Protein AF-A0A3S4IEY5-F1 (afdb_monomer)

InterPro domains:
  IPR048144 YicS [NF041639] (3-81)
  IPR048144 YicS [PF2742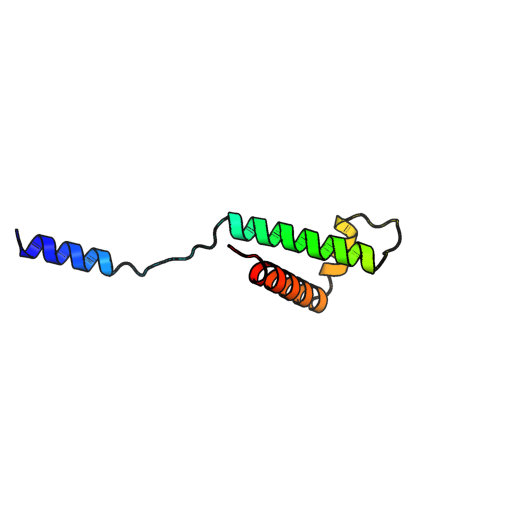8] (28-81)

Sequence (83 aa):
MKQTALLLFTALLALPGIALANSPYSSLQTANEKSTVLKELRKMCTPQASLSDEAWEKMIMSNESNQQHIREAIVAIERKQPE

Radius of gyration: 22.53 Å; Cα contacts (8 Å, |Δi|>4): 19; chains: 1; bounding box: 33×20×72 Å

Organism: Citrobacter koseri (NCBI:txid545)

Secondary structure (DSSP, 8-state):
-HHHHHHHHHHHHTS--------HHHHHHHHHHHHHHHHHHHHHH---TT--HHHHHHHHHTSHHHHHHHHHHHHHHHTTS--

pLDDT: mean 77.12, std 15.16, range [47.72, 94.94]

Foldseek 3Di:
DVVVVVVVVVVVVPPPPPPPPPDPVVVVLLVVLLLVVLVVVCVVVVPDPPADSVRSSCVQVVDPVSVVVSVVSSVVVVVPDDD

Nearest PDB structures (foldseek):
  3fay-assembly1_A  TM=4.254E-01  e=6.146E+00  Homo sapiens

Solvent-accessible surface area (backbone atoms only — not comparable to full-atom values): 5076 Å² total; per-residue (Å²): 116,75,66,64,53,54,56,53,55,55,60,65,69,66,57,77,83,80,78,72,79,78,44,75,62,55,60,51,48,53,53,49,42,47,52,51,55,50,53,51,50,47,66,75,65,61,64,71,90,82,61,51,72,67,57,45,49,52,61,52,59,71,36,70,67,50,44,51,54,51,52,53,51,37,53,57,49,61,74,67,56,79,132

Structure (mmCIF, N/CA/C/O backbone):
data_AF-A0A3S4IEY5-F1
#
_entry.id   AF-A0A3S4IEY5-F1
#
loop_
_atom_site.group_PDB
_atom_site.id
_atom_site.type_symbol
_atom_site.label_atom_id
_atom_site.label_alt_id
_atom_site.label_comp_id
_atom_site.label_asym_id
_atom_site.label_entity_id
_atom_site.label_seq_id
_atom_site.pdbx_PDB_ins_code
_atom_site.Cartn_x
_atom_site.Cartn_y
_atom_site.Cartn_z
_atom_site.occupancy
_atom_site.B_iso_or_equiv
_atom_site.auth_seq_id
_atom_site.auth_comp_id
_atom_site.auth_asym_id
_atom_site.auth_atom_id
_atom_site.pdbx_PDB_model_num
ATOM 1 N N . MET A 1 1 ? -20.995 3.957 58.538 1.00 52.78 1 MET A N 1
ATOM 2 C CA . MET A 1 1 ? -21.223 3.079 57.363 1.00 52.78 1 MET A CA 1
ATOM 3 C C . MET A 1 1 ? -21.754 3.827 56.135 1.00 52.78 1 MET A C 1
ATOM 5 O O . MET A 1 1 ? -21.257 3.572 55.051 1.00 52.78 1 MET A O 1
ATOM 9 N N . LYS A 1 2 ? -22.712 4.766 56.262 1.00 53.88 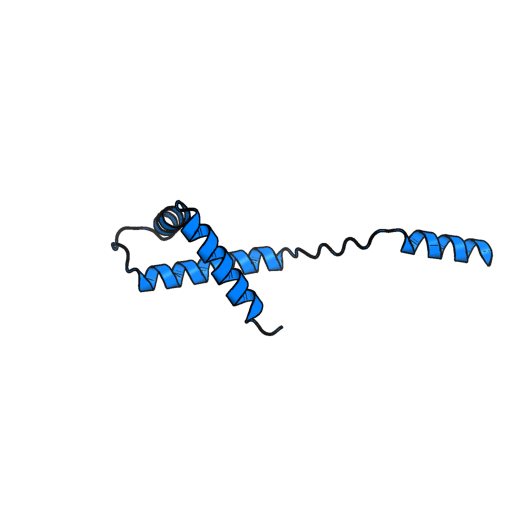2 LYS A N 1
ATOM 10 C CA . LYS A 1 2 ? -23.278 5.506 55.108 1.00 53.88 2 LYS A CA 1
ATOM 11 C C . LYS A 1 2 ? -22.319 6.504 54.427 1.00 53.88 2 LYS A C 1
ATOM 13 O O . LYS A 1 2 ? -22.346 6.622 53.211 1.00 53.88 2 LYS A O 1
ATOM 18 N N . GLN A 1 3 ? -21.457 7.190 55.183 1.00 58.69 3 GLN A N 1
ATOM 19 C CA . GLN A 1 3 ? -20.504 8.164 54.616 1.00 58.69 3 GLN A CA 1
ATOM 20 C C . GLN A 1 3 ? -19.298 7.508 53.932 1.00 58.69 3 GLN A C 1
ATOM 22 O O . GLN A 1 3 ? -18.817 8.006 52.921 1.00 58.69 3 GLN A O 1
ATOM 27 N N . THR A 1 4 ? -18.840 6.365 54.442 1.00 57.84 4 THR A N 1
ATOM 28 C CA . THR A 1 4 ? -17.693 5.631 53.890 1.00 57.84 4 THR A CA 1
ATOM 29 C C . THR A 1 4 ? -18.002 5.047 52.512 1.00 57.84 4 THR A C 1
ATOM 31 O O . THR A 1 4 ? -17.151 5.076 51.633 1.00 57.84 4 THR A O 1
ATOM 34 N N . ALA A 1 5 ? -19.240 4.587 52.300 1.00 60.69 5 ALA A N 1
ATOM 35 C CA . ALA A 1 5 ? -19.701 4.142 50.988 1.00 60.69 5 ALA A CA 1
ATOM 36 C C . ALA A 1 5 ? -19.721 5.301 49.976 1.00 60.69 5 ALA A C 1
ATOM 38 O O . ALA A 1 5 ? -19.234 5.149 48.863 1.00 60.69 5 ALA A O 1
ATOM 39 N N . LEU A 1 6 ? -20.212 6.479 50.382 1.00 57.72 6 LEU A N 1
ATOM 40 C CA . LEU A 1 6 ? -20.330 7.652 49.509 1.00 57.72 6 LEU A CA 1
ATOM 41 C C . LEU A 1 6 ? -18.967 8.164 49.008 1.00 57.72 6 LEU A C 1
ATOM 43 O O . LEU A 1 6 ? -18.849 8.546 47.849 1.00 57.72 6 LEU A O 1
ATOM 47 N N . LEU A 1 7 ? -17.937 8.119 49.861 1.00 59.78 7 LEU A N 1
ATOM 48 C CA . LEU A 1 7 ? -16.569 8.531 49.515 1.00 59.78 7 LEU A CA 1
ATOM 49 C C . LEU A 1 7 ? -15.862 7.554 48.561 1.00 59.78 7 LEU A C 1
ATOM 51 O O . LEU A 1 7 ? -15.017 7.964 47.770 1.00 59.78 7 LEU A O 1
ATOM 55 N N . LEU A 1 8 ? -16.214 6.267 48.609 1.00 60.50 8 LEU A N 1
ATOM 56 C CA . LEU A 1 8 ? -15.685 5.266 47.678 1.00 60.50 8 LEU A CA 1
ATOM 57 C C . LEU A 1 8 ? -16.310 5.408 46.283 1.00 60.50 8 LEU A C 1
ATOM 59 O O . LEU A 1 8 ? -15.616 5.244 45.282 1.00 60.50 8 LEU A O 1
ATOM 63 N N . PHE A 1 9 ? -17.593 5.777 46.208 1.00 59.66 9 PHE A N 1
ATOM 64 C CA . PHE A 1 9 ? -18.271 6.026 44.933 1.00 59.66 9 PHE A CA 1
ATOM 65 C C . PHE A 1 9 ? -17.730 7.262 44.201 1.00 59.66 9 PHE A C 1
ATOM 67 O O . PHE A 1 9 ? -17.576 7.223 42.982 1.00 59.66 9 PHE A O 1
ATOM 74 N N . THR A 1 10 ? -17.390 8.342 44.912 1.00 59.22 10 THR A N 1
ATOM 75 C CA . THR A 1 10 ? -16.807 9.543 44.289 1.00 59.22 10 THR A CA 1
ATOM 76 C C . THR A 1 10 ? -15.367 9.331 43.821 1.00 59.22 10 THR A C 1
ATOM 78 O O . THR A 1 10 ? -14.986 9.875 42.788 1.00 59.22 10 THR A O 1
ATOM 81 N N . ALA A 1 11 ? -14.583 8.502 44.516 1.00 60.44 11 ALA A N 1
ATOM 82 C CA . ALA A 1 11 ? -13.226 8.153 44.093 1.00 60.44 11 ALA A CA 1
ATOM 83 C C . ALA A 1 11 ? -13.202 7.328 42.791 1.00 60.44 11 ALA A C 1
ATOM 85 O O . ALA A 1 11 ? -12.301 7.498 41.972 1.00 60.44 11 ALA A O 1
ATOM 86 N N . LEU A 1 12 ? -14.208 6.474 42.567 1.00 59.72 12 LEU A N 1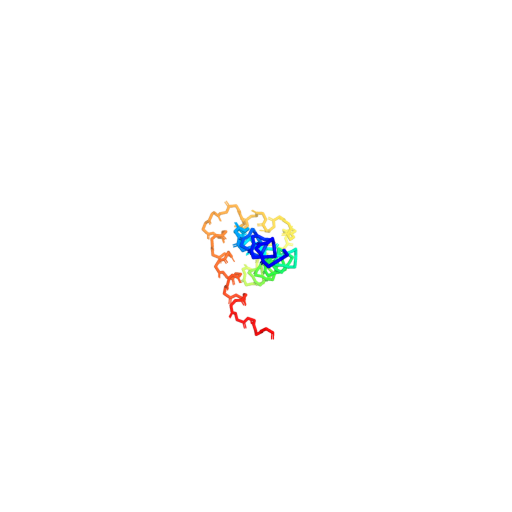
ATOM 87 C CA . LEU A 1 12 ? -14.292 5.632 41.369 1.00 59.72 12 LEU A CA 1
ATOM 88 C C . LEU A 1 12 ? -14.643 6.428 40.097 1.00 59.72 12 LEU A C 1
ATOM 90 O O . LEU A 1 12 ? -14.230 6.057 39.004 1.00 59.72 12 LEU A O 1
ATOM 94 N N . LEU A 1 13 ? -15.373 7.538 40.247 1.00 60.31 13 LEU A N 1
ATOM 95 C CA . LEU A 1 13 ? -15.777 8.435 39.153 1.00 60.31 13 LEU A CA 1
ATOM 96 C C . LEU A 1 13 ? -14.695 9.459 38.765 1.00 60.31 13 LEU A C 1
ATOM 98 O O . LEU A 1 13 ? -14.828 10.125 37.743 1.00 60.31 13 LEU A O 1
ATOM 102 N N . ALA A 1 14 ? -13.636 9.594 39.569 1.00 60.78 14 ALA A N 1
ATOM 103 C CA . ALA A 1 14 ? -12.529 10.519 39.320 1.00 60.78 14 ALA A CA 1
ATOM 104 C C . ALA A 1 14 ? -11.416 9.923 38.438 1.00 60.78 14 ALA A C 1
ATOM 106 O O . ALA A 1 14 ? -10.464 10.624 38.099 1.00 60.78 14 ALA A O 1
ATOM 107 N N . LEU A 1 15 ? -11.519 8.643 38.061 1.00 62.72 15 LEU A N 1
ATOM 108 C CA . LEU A 1 15 ? -10.643 8.042 37.061 1.00 62.72 15 LEU A CA 1
ATOM 109 C C . LEU A 1 15 ? -11.061 8.593 35.690 1.00 62.72 15 LEU A C 1
ATOM 111 O O . LEU A 1 15 ? -12.169 8.286 35.243 1.00 62.72 15 LEU A O 1
ATOM 115 N N . PRO A 1 16 ? -10.236 9.419 35.017 1.00 59.47 16 PRO A N 1
ATOM 116 C CA . PRO A 1 16 ? -10.563 9.877 33.677 1.00 59.47 16 PRO A CA 1
ATOM 117 C C . PRO A 1 16 ? -10.778 8.638 32.810 1.00 59.47 16 PRO A C 1
ATOM 119 O O . PRO A 1 16 ? -9.941 7.736 32.792 1.00 59.47 16 PRO A O 1
ATOM 122 N N . GLY A 1 17 ? -11.933 8.573 32.150 1.00 60.91 17 GLY A N 1
ATOM 123 C CA . GLY A 1 17 ? -12.28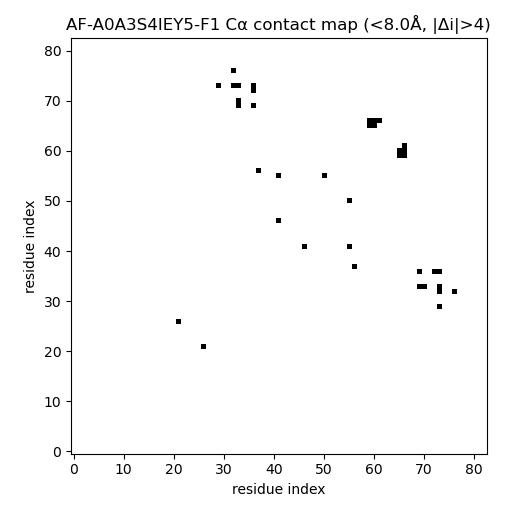5 7.495 31.240 1.00 60.91 17 GLY A CA 1
ATOM 124 C C . GLY A 1 17 ? -11.294 7.452 30.087 1.00 60.91 17 GLY A C 1
ATOM 125 O O . GLY A 1 17 ? -11.500 8.084 29.056 1.00 60.91 17 GLY A O 1
ATOM 126 N N . ILE A 1 18 ? -10.208 6.703 30.254 1.00 59.19 18 ILE A N 1
ATOM 127 C CA . ILE A 1 18 ? -9.287 6.363 29.174 1.00 59.19 18 ILE A CA 1
ATOM 128 C C . ILE A 1 18 ? -9.935 5.245 28.358 1.00 59.19 18 ILE A C 1
ATOM 130 O O . ILE A 1 18 ? -9.514 4.094 28.364 1.00 59.19 18 ILE A O 1
ATOM 134 N N . ALA A 1 19 ? -10.999 5.596 27.641 1.00 61.44 19 ALA A N 1
ATOM 135 C CA . ALA A 1 19 ? -11.468 4.816 26.510 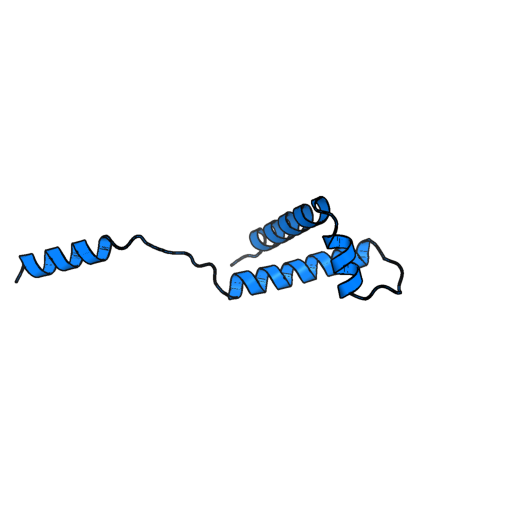1.00 61.44 19 ALA A CA 1
ATOM 136 C C . ALA A 1 19 ? -10.560 5.125 25.310 1.00 61.44 19 ALA A C 1
ATOM 138 O O . ALA A 1 19 ? -10.977 5.737 24.333 1.00 61.44 19 ALA A O 1
ATOM 139 N N . LEU A 1 20 ? -9.286 4.733 25.388 1.00 56.97 20 LEU A N 1
ATOM 140 C CA . LEU A 1 20 ? -8.454 4.609 24.194 1.00 56.97 20 LEU A CA 1
ATOM 141 C C . LEU A 1 20 ? -8.603 3.178 23.686 1.00 56.97 20 LEU A C 1
ATOM 143 O O . LEU A 1 20 ? -7.721 2.342 23.855 1.00 56.97 20 LEU A O 1
ATOM 147 N N . ALA A 1 21 ? -9.752 2.892 23.075 1.00 54.56 21 ALA A N 1
ATOM 148 C CA . ALA A 1 21 ? -9.987 1.647 22.357 1.00 54.56 21 ALA A CA 1
ATOM 149 C C . ALA A 1 21 ? -9.291 1.680 20.983 1.00 54.56 21 ALA A C 1
ATOM 151 O O . ALA A 1 21 ?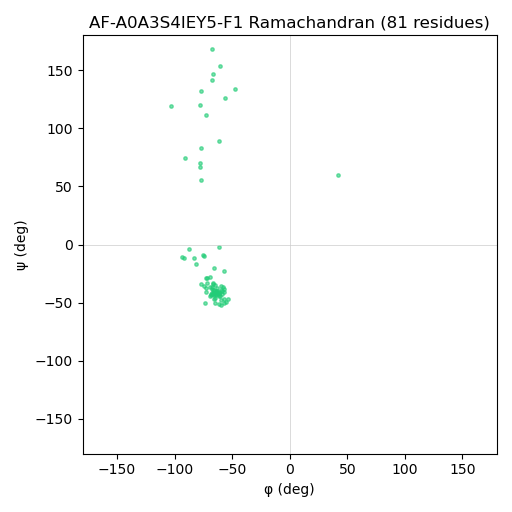 -9.922 1.476 19.954 1.00 54.56 21 ALA A O 1
ATOM 152 N N . ASN A 1 22 ? -7.978 1.928 20.949 1.00 52.75 22 ASN A N 1
ATOM 153 C CA . ASN A 1 22 ? -7.179 1.528 19.793 1.00 52.75 22 ASN A CA 1
ATOM 154 C C . ASN A 1 22 ? -6.957 0.024 19.929 1.00 52.75 22 ASN A C 1
ATOM 156 O O . ASN A 1 22 ? -5.983 -0.431 20.529 1.00 52.75 22 ASN A O 1
ATOM 160 N N . SER A 1 23 ? -7.943 -0.750 19.480 1.00 58.72 23 SER A N 1
ATOM 161 C CA . SER A 1 23 ? -7.876 -2.201 19.573 1.00 58.72 23 SER A CA 1
ATOM 162 C C . SER A 1 23 ? -6.750 -2.729 18.664 1.00 58.72 23 SER A C 1
ATOM 164 O O . SER A 1 23 ? -6.519 -2.176 17.586 1.00 58.72 23 SER A O 1
ATOM 166 N N . PRO A 1 24 ? -6.064 -3.826 19.034 1.00 60.03 24 PRO A N 1
ATOM 167 C CA . PRO A 1 24 ? -5.155 -4.531 18.124 1.00 60.03 24 PRO A CA 1
ATOM 168 C C . PRO A 1 24 ? -5.846 -4.989 16.829 1.00 60.03 24 PRO A C 1
ATOM 170 O O . PRO A 1 24 ? -5.194 -5.201 15.813 1.00 60.03 24 PRO A O 1
ATOM 173 N N . TYR A 1 25 ? -7.174 -5.138 16.865 1.00 60.59 25 TYR A N 1
ATOM 174 C CA . TYR A 1 25 ? -7.987 -5.421 15.690 1.00 60.59 25 TYR A CA 1
ATOM 175 C C . TYR A 1 25 ? -7.996 -4.237 14.716 1.00 60.59 25 TYR A C 1
ATOM 177 O O . TYR A 1 25 ? -7.808 -4.443 13.524 1.00 60.59 25 TYR A O 1
ATOM 185 N N . SER A 1 26 ? -8.101 -3.002 15.217 1.00 58.91 26 SER A N 1
ATOM 186 C CA . SER A 1 26 ? -8.079 -1.783 14.400 1.00 58.91 26 SER A CA 1
ATOM 187 C C . SER A 1 26 ? -6.755 -1.626 13.647 1.00 58.91 26 SER A C 1
ATOM 189 O O . SER A 1 26 ? -6.761 -1.372 12.451 1.00 58.91 26 SER A O 1
ATOM 191 N N . SER A 1 27 ? -5.607 -1.863 14.294 1.00 65.50 27 SER A N 1
ATOM 192 C CA . SER A 1 27 ? -4.308 -1.796 13.602 1.00 65.50 27 SER A CA 1
ATOM 193 C C . SER A 1 27 ? -4.134 -2.896 12.547 1.00 65.50 27 SER A C 1
ATOM 195 O O . SER A 1 27 ? -3.522 -2.664 11.501 1.00 65.50 27 SER A O 1
ATOM 197 N N . LEU A 1 28 ? -4.691 -4.083 12.794 1.00 70.56 28 LEU A N 1
ATOM 198 C CA . LEU A 1 28 ? -4.675 -5.200 11.850 1.00 70.56 28 LEU A CA 1
ATOM 199 C C . LEU A 1 28 ? -5.624 -4.956 10.665 1.00 70.56 28 LEU A C 1
ATOM 201 O O . LEU A 1 28 ? -5.272 -5.259 9.524 1.00 70.56 28 LEU A O 1
ATOM 205 N N . GLN A 1 29 ? -6.782 -4.349 10.920 1.00 75.25 29 GLN A N 1
ATOM 206 C CA . GLN A 1 29 ? -7.733 -3.905 9.905 1.00 75.25 29 GLN A CA 1
ATOM 207 C C . GLN A 1 29 ? -7.104 -2.852 8.988 1.00 75.25 29 GLN A C 1
ATOM 209 O O . GLN A 1 29 ? -7.049 -3.063 7.778 1.00 75.25 29 GLN A O 1
ATOM 214 N N . THR A 1 30 ? -6.504 -1.803 9.553 1.00 78.75 30 THR A N 1
ATOM 215 C CA . THR A 1 30 ? -5.795 -0.770 8.784 1.00 78.75 30 THR A CA 1
ATOM 216 C C . THR A 1 30 ? -4.677 -1.368 7.913 1.00 78.75 30 THR A C 1
ATOM 218 O O . THR A 1 30 ? -4.474 -0.949 6.771 1.00 78.75 30 THR A O 1
ATOM 221 N N . ALA A 1 31 ? -3.945 -2.378 8.404 1.00 81.81 31 ALA A N 1
ATOM 222 C CA . ALA A 1 31 ? -2.920 -3.065 7.613 1.00 81.81 31 ALA A CA 1
ATOM 223 C C . ALA A 1 31 ? -3.512 -3.869 6.436 1.00 81.81 31 ALA A C 1
ATOM 225 O O . ALA A 1 31 ? -2.949 -3.864 5.336 1.00 81.81 31 ALA A O 1
ATOM 226 N N . ASN A 1 32 ? -4.654 -4.529 6.643 1.00 86.06 32 ASN A N 1
ATOM 227 C CA . ASN A 1 32 ? -5.378 -5.242 5.590 1.00 86.06 32 ASN A CA 1
ATOM 228 C C . ASN A 1 32 ? -5.909 -4.274 4.519 1.00 86.06 32 ASN A C 1
ATOM 230 O O . ASN A 1 32 ? -5.707 -4.482 3.320 1.00 86.06 32 ASN A O 1
ATOM 234 N N . GLU A 1 33 ? -6.515 -3.170 4.941 1.00 86.00 33 GLU A N 1
ATOM 235 C CA . GLU A 1 33 ? -7.054 -2.153 4.038 1.00 86.00 33 GLU A CA 1
ATOM 236 C C . GLU A 1 33 ? -5.949 -1.488 3.220 1.00 86.00 33 GLU A C 1
ATOM 238 O O . GLU A 1 33 ? -6.088 -1.343 2.005 1.00 86.00 33 GLU A O 1
ATOM 243 N N . LYS A 1 34 ? -4.800 -1.190 3.842 1.00 89.50 34 LYS A N 1
ATOM 244 C CA . LYS A 1 34 ? -3.607 -0.733 3.124 1.00 89.50 34 LYS A CA 1
ATOM 245 C C . LYS A 1 34 ? -3.204 -1.722 2.029 1.00 89.50 34 LYS A C 1
ATOM 247 O O . LYS A 1 34 ? -3.005 -1.303 0.892 1.00 89.50 34 LYS A O 1
ATOM 252 N N . SER A 1 35 ? -3.104 -3.013 2.352 1.00 89.31 35 SER A N 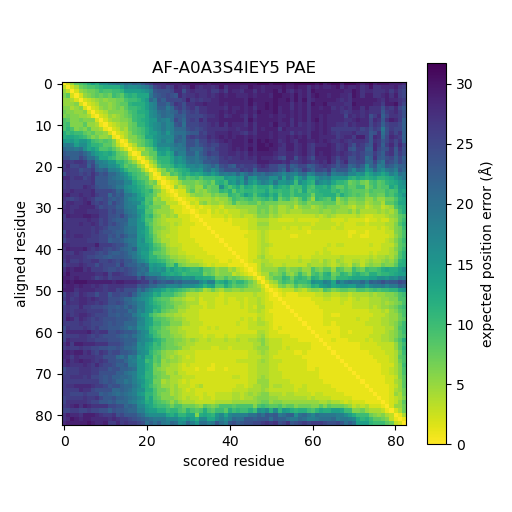1
ATOM 253 C CA . SER A 1 35 ? -2.761 -4.063 1.380 1.00 89.31 35 SER A CA 1
ATOM 254 C C . SER A 1 35 ? -3.775 -4.134 0.232 1.00 89.31 35 SER A C 1
ATOM 256 O O . SER A 1 35 ? -3.399 -4.255 -0.934 1.00 89.31 35 SER A O 1
ATOM 258 N N . THR A 1 36 ? -5.061 -3.964 0.539 1.00 90.75 36 THR A N 1
ATOM 259 C CA . THR A 1 36 ? -6.138 -3.942 -0.457 1.00 90.75 36 THR A CA 1
ATOM 260 C C . THR A 1 36 ? -6.010 -2.753 -1.409 1.00 90.75 36 THR A C 1
ATOM 262 O O . THR A 1 36 ? -5.999 -2.946 -2.626 1.00 90.75 36 THR A O 1
ATOM 265 N N . VAL A 1 37 ? -5.850 -1.535 -0.878 1.00 91.56 37 VAL A N 1
ATOM 266 C CA . VAL A 1 37 ? -5.648 -0.315 -1.681 1.00 91.56 37 VAL A CA 1
ATOM 267 C C . VAL A 1 37 ? -4.432 -0.474 -2.590 1.00 91.56 37 VAL A C 1
ATOM 269 O O . VAL A 1 37 ? -4.500 -0.219 -3.791 1.00 91.56 37 VAL A O 1
ATOM 272 N N . LEU A 1 38 ? -3.329 -0.953 -2.023 1.00 92.06 38 LEU A N 1
ATOM 273 C CA . LEU A 1 38 ? -2.083 -1.203 -2.730 1.00 92.06 38 LEU A CA 1
ATOM 274 C C . LEU A 1 38 ? -2.266 -2.225 -3.868 1.00 92.06 38 LEU A C 1
ATOM 276 O O . LEU A 1 38 ? -1.908 -1.965 -5.015 1.00 92.06 38 LEU A O 1
ATOM 280 N N . LYS A 1 39 ? -2.923 -3.354 -3.615 1.00 91.00 39 LYS A N 1
ATOM 281 C CA . LYS A 1 39 ? -3.175 -4.365 -4.647 1.00 91.00 39 LYS A CA 1
ATOM 282 C C . LYS A 1 39 ? -4.019 -3.834 -5.810 1.00 91.00 39 LYS A C 1
ATOM 284 O O . LYS A 1 39 ? -3.721 -4.142 -6.965 1.00 91.00 39 LYS A O 1
ATOM 289 N N . GLU A 1 40 ? -5.051 -3.043 -5.531 1.00 90.69 40 GLU A N 1
ATOM 290 C CA . GLU A 1 40 ? -5.890 -2.448 -6.579 1.00 90.69 40 GLU A CA 1
ATOM 291 C C . GLU A 1 40 ? -5.134 -1.391 -7.390 1.00 90.69 40 GLU A C 1
ATOM 293 O O . GLU A 1 40 ? -5.155 -1.431 -8.621 1.00 90.69 40 GLU A O 1
ATOM 298 N N . LEU A 1 41 ? -4.371 -0.517 -6.728 1.00 91.19 41 LEU A N 1
ATOM 299 C CA . LEU A 1 41 ? -3.494 0.438 -7.412 1.00 91.19 41 LEU A CA 1
ATOM 300 C C . LEU A 1 41 ? -2.494 -0.276 -8.324 1.00 91.19 41 LEU A C 1
ATOM 302 O O . LEU A 1 41 ? -2.266 0.152 -9.455 1.00 91.19 41 LEU A O 1
ATOM 306 N N . ARG A 1 42 ? -1.928 -1.398 -7.872 1.00 90.44 42 ARG A N 1
ATOM 307 C CA . ARG A 1 42 ? -1.005 -2.193 -8.681 1.00 90.44 42 ARG A CA 1
ATOM 308 C C . ARG A 1 42 ? -1.667 -2.728 -9.950 1.00 90.44 42 ARG A C 1
ATOM 310 O O . ARG A 1 42 ? -1.058 -2.668 -11.018 1.00 90.44 42 ARG A O 1
ATOM 317 N N . LYS A 1 43 ? -2.904 -3.225 -9.853 1.00 88.62 43 LYS A N 1
ATOM 318 C CA . LYS A 1 43 ? -3.674 -3.689 -11.019 1.00 88.62 43 LYS A CA 1
ATOM 319 C C . LYS A 1 43 ? -3.965 -2.555 -12.000 1.00 88.62 43 LYS A C 1
ATOM 321 O O . LYS A 1 43 ? -3.849 -2.769 -13.199 1.00 88.62 43 LYS A O 1
ATOM 326 N N . MET A 1 44 ? -4.327 -1.372 -11.503 1.00 88.75 44 MET A N 1
ATOM 327 C CA . MET A 1 44 ? -4.673 -0.221 -12.345 1.00 88.75 44 MET A CA 1
ATOM 328 C C . MET A 1 44 ? -3.454 0.401 -13.028 1.00 88.75 44 MET A C 1
ATOM 330 O O . MET A 1 44 ? -3.525 0.771 -14.195 1.00 88.75 44 MET A O 1
ATOM 334 N N . CYS A 1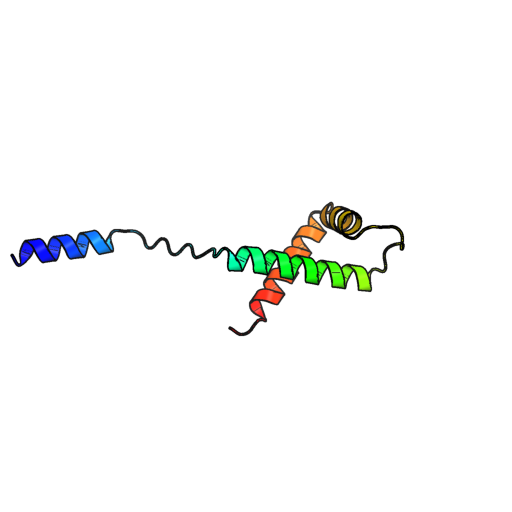 45 ? -2.334 0.514 -12.312 1.00 87.12 45 CYS A N 1
ATOM 335 C CA . CYS A 1 45 ? -1.126 1.148 -12.832 1.00 87.12 45 CYS A CA 1
ATOM 336 C C . CYS A 1 45 ? -0.284 0.214 -13.713 1.00 87.12 45 CYS A C 1
ATOM 338 O O . CYS A 1 45 ? 0.591 0.702 -14.425 1.00 87.12 45 CYS A O 1
ATOM 340 N N . THR A 1 46 ? -0.510 -1.108 -13.660 1.00 83.62 46 THR A N 1
ATOM 341 C CA . THR A 1 46 ? 0.242 -2.128 -14.423 1.00 83.62 46 THR A CA 1
ATOM 342 C C . THR A 1 46 ? 1.755 -1.856 -14.449 1.00 83.62 46 THR A C 1
ATOM 344 O O . THR A 1 46 ? 2.337 -1.646 -15.517 1.00 83.62 46 THR A O 1
ATOM 347 N N . PRO A 1 47 ? 2.416 -1.802 -13.277 1.00 79.81 47 PRO A N 1
ATOM 348 C CA . PRO A 1 47 ? 3.854 -1.563 -13.217 1.00 79.81 47 PRO A CA 1
ATOM 349 C C . PRO A 1 47 ? 4.604 -2.673 -13.963 1.00 79.81 47 PRO A C 1
ATOM 351 O O . PRO A 1 47 ? 4.116 -3.802 -14.056 1.00 79.81 47 PRO A O 1
ATOM 354 N N . GLN A 1 48 ? 5.804 -2.365 -14.469 1.00 75.06 48 GLN A N 1
ATOM 355 C CA . GLN A 1 48 ? 6.643 -3.351 -15.160 1.00 75.06 48 GLN A CA 1
ATOM 356 C C . GLN A 1 48 ? 6.741 -4.652 -14.349 1.00 75.06 48 GLN A C 1
ATOM 358 O O . GLN A 1 48 ? 6.960 -4.634 -13.136 1.00 75.06 48 GLN A O 1
ATOM 363 N N . ALA A 1 49 ? 6.566 -5.777 -15.046 1.00 66.00 49 ALA A N 1
ATOM 364 C CA . ALA A 1 49 ? 6.325 -7.105 -14.478 1.00 66.00 49 ALA A CA 1
ATOM 365 C C . ALA A 1 49 ? 7.451 -7.666 -13.579 1.00 66.00 49 ALA A C 1
ATOM 367 O O . ALA A 1 49 ? 7.302 -8.752 -13.032 1.00 66.00 49 ALA A O 1
ATOM 368 N N . SER A 1 50 ? 8.565 -6.951 -13.414 1.00 77.12 50 SER A N 1
ATOM 369 C CA . SER A 1 50 ? 9.727 -7.375 -12.626 1.00 77.12 50 SER A CA 1
ATOM 370 C C . SER A 1 50 ? 9.715 -6.929 -11.160 1.00 77.12 50 SER A C 1
ATOM 372 O O . SER A 1 50 ? 10.541 -7.401 -10.382 1.00 77.12 50 SER A O 1
ATOM 374 N N . LEU A 1 51 ? 8.825 -6.019 -10.754 1.00 85.69 51 LEU A N 1
ATOM 375 C CA . LEU A 1 51 ? 8.785 -5.539 -9.367 1.00 85.69 51 LEU A CA 1
ATOM 376 C C . LEU A 1 51 ? 8.115 -6.567 -8.445 1.00 85.69 51 LEU A C 1
ATOM 378 O O . LEU A 1 51 ? 7.006 -7.006 -8.734 1.00 85.69 51 LEU A O 1
ATOM 382 N N . SER A 1 52 ? 8.720 -6.892 -7.300 1.00 89.44 52 SER A N 1
ATOM 383 C CA . SER A 1 52 ? 8.011 -7.622 -6.234 1.00 89.44 52 SER A CA 1
ATOM 384 C C . SER A 1 52 ? 6.915 -6.748 -5.609 1.00 89.44 52 SER A C 1
ATOM 386 O O . SER A 1 52 ? 6.847 -5.540 -5.874 1.00 89.44 52 SER A O 1
ATOM 388 N N . ASP A 1 53 ? 6.031 -7.330 -4.800 1.00 86.94 53 ASP A N 1
ATOM 389 C CA . ASP A 1 53 ? 5.006 -6.571 -4.070 1.00 86.94 53 ASP A CA 1
ATOM 390 C C . ASP A 1 53 ? 5.624 -5.611 -3.054 1.00 86.94 53 ASP A C 1
ATOM 392 O O . ASP A 1 53 ? 5.243 -4.443 -3.013 1.00 86.94 53 ASP A O 1
ATOM 396 N N . GLU A 1 54 ? 6.673 -6.032 -2.351 1.00 90.19 54 GLU A N 1
ATOM 397 C CA . GLU A 1 54 ? 7.403 -5.187 -1.405 1.00 90.19 54 GLU A CA 1
ATOM 398 C C . GLU A 1 54 ? 8.137 -4.040 -2.109 1.00 90.19 54 GLU A C 1
ATOM 400 O O . GLU A 1 54 ? 8.132 -2.901 -1.638 1.00 90.19 54 GLU A O 1
ATOM 405 N N . ALA A 1 55 ? 8.773 -4.321 -3.251 1.00 90.94 55 ALA A N 1
ATOM 406 C CA . ALA A 1 55 ? 9.491 -3.307 -4.018 1.00 90.94 55 ALA A CA 1
ATOM 407 C C . ALA A 1 55 ? 8.530 -2.259 -4.592 1.00 90.94 55 ALA A C 1
ATOM 409 O O . ALA A 1 55 ? 8.823 -1.061 -4.583 1.00 90.94 55 ALA A O 1
ATOM 410 N N . TRP A 1 56 ? 7.366 -2.707 -5.058 1.00 90.56 56 TRP A N 1
ATOM 411 C CA . TRP A 1 56 ? 6.321 -1.830 -5.560 1.00 90.56 56 TRP A CA 1
ATOM 412 C C . TRP A 1 56 ? 5.679 -1.001 -4.441 1.00 90.56 56 TRP A C 1
ATOM 414 O O . TRP A 1 56 ? 5.552 0.212 -4.598 1.00 90.56 56 TRP A O 1
ATOM 424 N N . GLU A 1 57 ? 5.367 -1.607 -3.291 1.00 92.69 57 GLU A N 1
ATOM 425 C CA . GLU A 1 57 ? 4.871 -0.876 -2.122 1.00 92.69 57 GLU A CA 1
ATOM 426 C C . GLU A 1 57 ? 5.864 0.212 -1.713 1.00 92.69 57 GLU A C 1
ATOM 428 O O . GLU A 1 57 ? 5.485 1.374 -1.587 1.00 92.69 57 GLU A O 1
ATOM 433 N N . LYS A 1 58 ? 7.147 -0.135 -1.561 1.00 92.56 58 LYS A N 1
ATOM 434 C CA . LYS A 1 58 ? 8.188 0.823 -1.173 1.00 92.56 58 LYS A CA 1
ATOM 435 C C . LYS A 1 58 ? 8.296 1.984 -2.160 1.00 92.56 58 LYS A C 1
ATOM 437 O O . LYS A 1 58 ? 8.467 3.123 -1.735 1.00 92.56 58 LYS A O 1
ATOM 442 N N . MET A 1 59 ? 8.188 1.702 -3.456 1.00 92.00 59 MET A N 1
ATOM 443 C CA . MET A 1 59 ? 8.219 2.713 -4.512 1.00 92.00 59 MET A CA 1
ATOM 444 C C . MET A 1 59 ? 7.005 3.650 -4.455 1.00 92.00 59 MET A C 1
ATOM 446 O O . MET A 1 59 ? 7.160 4.858 -4.588 1.00 92.00 59 MET A O 1
ATOM 450 N N . ILE A 1 60 ? 5.795 3.130 -4.244 1.00 92.38 60 ILE A N 1
ATOM 451 C CA . ILE A 1 60 ? 4.602 3.981 -4.121 1.00 92.38 60 ILE A CA 1
ATOM 452 C C . ILE A 1 60 ? 4.652 4.799 -2.829 1.00 92.38 60 ILE A C 1
ATOM 454 O O . ILE A 1 60 ? 4.371 5.998 -2.845 1.00 92.38 60 ILE A O 1
ATOM 458 N N . MET A 1 61 ? 5.062 4.165 -1.731 1.00 93.31 61 MET A N 1
ATOM 459 C CA . MET A 1 61 ? 5.132 4.759 -0.400 1.00 93.31 61 MET A CA 1
ATOM 460 C C . MET A 1 61 ? 6.313 5.716 -0.208 1.00 93.31 61 MET A C 1
ATOM 462 O O . MET A 1 61 ? 6.350 6.399 0.812 1.00 93.31 61 MET A O 1
ATOM 466 N N . SER A 1 62 ? 7.264 5.815 -1.144 1.00 94.75 62 SER A N 1
ATOM 467 C CA . SER A 1 62 ? 8.354 6.799 -1.060 1.00 94.75 62 SER A CA 1
ATOM 468 C C . SER A 1 62 ? 7.911 8.231 -1.379 1.00 94.75 62 SER A C 1
ATOM 470 O O . SER A 1 62 ? 8.688 9.160 -1.188 1.00 94.75 62 SER A O 1
ATOM 472 N N . ASN A 1 63 ? 6.691 8.422 -1.887 1.00 93.94 63 ASN A N 1
ATOM 473 C CA . ASN A 1 63 ? 6.112 9.732 -2.166 1.00 93.94 63 ASN A CA 1
ATOM 474 C C . ASN A 1 63 ? 5.090 10.103 -1.079 1.00 93.94 63 ASN A C 1
ATOM 476 O O . ASN A 1 63 ? 4.081 9.419 -0.924 1.00 93.94 63 ASN A O 1
ATOM 480 N N . GLU A 1 64 ? 5.320 11.203 -0.360 1.00 94.62 64 GLU A N 1
ATOM 481 C CA . GLU A 1 64 ? 4.466 11.649 0.754 1.00 94.62 64 GLU A CA 1
ATOM 482 C C . GLU A 1 64 ? 3.008 11.920 0.349 1.00 94.62 64 GLU A C 1
ATOM 484 O O . GLU A 1 64 ? 2.088 11.596 1.103 1.00 94.62 64 GLU A O 1
ATOM 489 N N . SER A 1 65 ? 2.774 12.445 -0.857 1.00 94.94 65 SER A N 1
ATOM 490 C CA . SER A 1 65 ? 1.421 12.649 -1.387 1.00 94.94 65 SER A CA 1
ATOM 491 C C . SER A 1 65 ? 0.714 11.311 -1.615 1.00 94.94 65 SER A C 1
ATOM 493 O O . SER A 1 65 ? -0.435 11.157 -1.201 1.00 94.94 65 SER A O 1
ATOM 495 N N . ASN A 1 66 ? 1.409 10.302 -2.151 1.00 93.12 66 ASN A N 1
ATOM 496 C CA . ASN A 1 66 ? 0.844 8.955 -2.277 1.00 93.12 66 ASN A CA 1
ATOM 497 C C . ASN A 1 66 ? 0.505 8.363 -0.906 1.00 93.12 66 ASN A C 1
ATOM 499 O O . ASN A 1 66 ? -0.559 7.768 -0.743 1.00 93.12 66 ASN A O 1
ATOM 503 N N . GLN A 1 67 ? 1.374 8.550 0.095 1.00 93.12 67 GLN A N 1
ATOM 504 C CA . GLN A 1 67 ? 1.092 8.086 1.455 1.00 93.12 67 GLN A CA 1
ATOM 505 C C . GLN A 1 67 ? -0.188 8.719 2.006 1.00 93.12 67 GLN A C 1
ATOM 507 O O . GLN A 1 67 ? -0.991 8.036 2.643 1.00 93.12 67 GLN A O 1
ATOM 512 N N . GLN A 1 68 ? -0.374 10.019 1.768 1.00 93.88 68 GLN A N 1
ATOM 513 C CA . GLN A 1 68 ? -1.552 10.741 2.224 1.00 93.88 68 GLN A CA 1
ATOM 514 C C . GLN A 1 68 ? -2.827 10.244 1.537 1.00 93.88 68 GLN A C 1
ATOM 516 O O . GLN A 1 68 ? -3.793 9.926 2.226 1.00 93.88 68 GLN A O 1
ATOM 521 N N . HIS A 1 69 ? -2.810 10.073 0.216 1.00 93.94 69 HIS A N 1
ATOM 522 C CA . HIS A 1 69 ? -3.966 9.554 -0.518 1.00 93.94 69 HIS A CA 1
ATOM 523 C C . HIS A 1 69 ? -4.310 8.109 -0.145 1.00 93.94 69 HIS A C 1
ATOM 525 O O . HIS A 1 69 ? -5.484 7.756 -0.067 1.00 93.94 69 HIS A O 1
ATOM 531 N N . ILE A 1 70 ? -3.310 7.273 0.150 1.00 92.75 70 ILE A N 1
ATOM 532 C CA . ILE A 1 70 ? -3.546 5.911 0.645 1.00 92.75 70 ILE A CA 1
ATOM 533 C C . ILE A 1 70 ? -4.201 5.948 2.031 1.00 92.75 70 ILE A C 1
ATOM 535 O O . ILE A 1 70 ? -5.154 5.207 2.259 1.00 92.75 70 ILE A O 1
ATOM 539 N N . ARG A 1 71 ? -3.761 6.832 2.939 1.00 92.12 71 ARG A N 1
ATOM 540 C CA . ARG A 1 71 ? -4.427 7.020 4.243 1.00 92.12 71 ARG A CA 1
ATOM 541 C C . ARG A 1 71 ? -5.879 7.467 4.082 1.00 92.12 71 ARG A C 1
ATOM 543 O O . ARG A 1 71 ? -6.756 6.933 4.749 1.00 92.12 71 ARG A O 1
ATOM 550 N N . GLU A 1 72 ? -6.141 8.410 3.184 1.00 91.62 72 GLU A N 1
ATOM 551 C CA . GLU A 1 72 ? -7.501 8.878 2.887 1.00 91.62 72 GLU A CA 1
ATOM 552 C C . GLU A 1 72 ? -8.379 7.762 2.308 1.00 91.62 72 GLU A C 1
ATOM 554 O O . GLU A 1 72 ? -9.540 7.629 2.698 1.00 91.62 72 GLU A O 1
ATOM 559 N N . ALA A 1 73 ? -7.821 6.928 1.426 1.00 89.88 73 ALA A N 1
ATOM 560 C CA . ALA A 1 73 ? -8.514 5.778 0.856 1.00 89.88 73 ALA A CA 1
ATOM 561 C C . ALA A 1 73 ? -8.869 4.730 1.922 1.00 89.88 73 ALA A C 1
ATOM 563 O O . ALA A 1 73 ? -9.992 4.235 1.923 1.00 89.88 73 ALA A O 1
ATOM 564 N N . ILE A 1 74 ? -7.949 4.436 2.845 1.00 89.69 74 ILE A N 1
ATOM 565 C CA . ILE A 1 74 ? -8.178 3.533 3.985 1.00 89.69 74 ILE A CA 1
ATOM 566 C C . ILE A 1 74 ? -9.319 4.065 4.858 1.00 89.69 74 ILE A C 1
ATOM 568 O O . ILE A 1 74 ? -10.321 3.383 5.034 1.00 89.69 74 ILE A O 1
ATOM 572 N N . VAL A 1 75 ? -9.254 5.331 5.283 1.00 88.56 75 VAL A N 1
ATOM 573 C CA . VAL A 1 75 ? -10.319 5.958 6.089 1.00 88.56 75 VAL A CA 1
ATOM 574 C C . VAL A 1 75 ? -11.673 5.924 5.369 1.00 88.56 75 VAL A C 1
ATOM 576 O O . VAL A 1 75 ? -12.723 5.756 5.991 1.00 88.56 75 VAL A O 1
ATOM 579 N N . ALA A 1 76 ? -11.685 6.092 4.045 1.00 88.44 76 ALA A N 1
ATOM 580 C CA . ALA A 1 76 ? -12.904 5.983 3.252 1.00 88.44 76 ALA A CA 1
ATOM 581 C C . ALA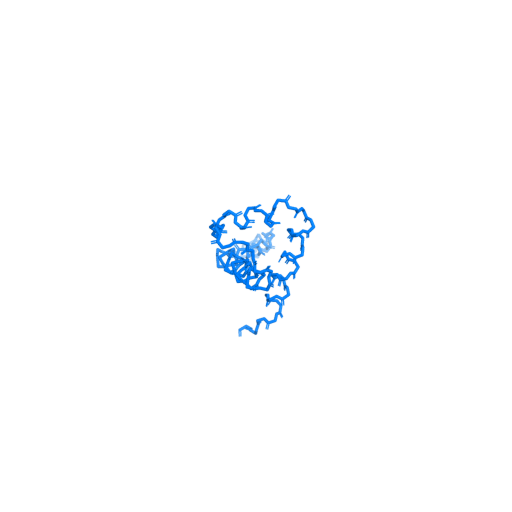 A 1 76 ? -13.451 4.546 3.170 1.00 88.44 76 ALA A C 1
ATOM 583 O O . ALA A 1 76 ? -14.661 4.387 3.000 1.00 88.44 76 ALA A O 1
ATOM 584 N N . ILE A 1 77 ? -12.601 3.520 3.274 1.00 85.81 77 ILE A N 1
ATOM 585 C CA . ILE A 1 77 ? -13.009 2.112 3.362 1.00 85.81 77 ILE A CA 1
ATOM 586 C C . ILE A 1 77 ? -13.597 1.831 4.745 1.00 85.81 77 ILE A C 1
ATOM 588 O O . ILE A 1 77 ? -14.729 1.353 4.805 1.00 85.81 77 ILE A O 1
ATOM 592 N N . GLU A 1 78 ? -12.905 2.215 5.823 1.00 82.38 78 GLU A N 1
ATOM 593 C CA . GLU A 1 78 ? -13.367 2.043 7.212 1.00 82.38 78 GLU A CA 1
ATOM 594 C C . GLU A 1 78 ? -14.762 2.654 7.408 1.00 82.38 78 GLU A C 1
ATOM 596 O O . GLU A 1 78 ? -15.677 2.005 7.902 1.00 82.38 78 GLU A O 1
ATOM 601 N N . ARG A 1 79 ? -14.974 3.884 6.919 1.00 80.75 79 ARG A N 1
ATOM 602 C CA . ARG A 1 79 ? -16.269 4.588 7.011 1.00 80.75 79 ARG A CA 1
ATOM 603 C C . ARG A 1 79 ? -17.404 3.948 6.210 1.00 80.75 79 ARG A C 1
ATOM 605 O O . ARG A 1 79 ? -18.563 4.280 6.448 1.00 80.75 79 ARG A O 1
ATOM 612 N N . LYS A 1 80 ? -17.092 3.121 5.210 1.00 76.31 80 LYS A N 1
ATOM 613 C CA . LYS A 1 80 ? -18.085 2.434 4.369 1.00 76.31 80 LYS A CA 1
ATOM 614 C C . LYS A 1 80 ? -18.434 1.041 4.884 1.00 76.31 80 LYS A C 1
ATOM 616 O O . LYS A 1 80 ? -19.377 0.453 4.357 1.00 76.31 80 LYS A O 1
ATOM 621 N N . GLN A 1 81 ? -17.693 0.501 5.849 1.00 60.56 81 GLN A N 1
ATOM 622 C CA . GLN A 1 81 ? -17.991 -0.814 6.402 1.00 60.56 81 GLN A CA 1
ATOM 623 C C . GLN A 1 81 ? -19.174 -0.692 7.381 1.00 60.56 81 GLN A C 1
ATOM 625 O O . GLN A 1 81 ? -19.083 0.093 8.324 1.00 60.56 81 GLN A O 1
ATOM 630 N N . PRO A 1 82 ? -20.307 -1.387 7.152 1.00 50.50 82 PRO A N 1
ATOM 631 C CA . PRO A 1 82 ? -21.345 -1.504 8.171 1.00 50.50 82 PRO A CA 1
ATOM 632 C C . PRO A 1 82 ? -20.810 -2.345 9.340 1.00 50.50 82 PRO A C 1
ATOM 634 O O . PRO A 1 82 ? -20.074 -3.302 9.096 1.00 50.50 82 PRO A O 1
ATOM 637 N N . GLU A 1 83 ? -21.157 -1.960 10.573 1.00 47.72 83 GLU A N 1
ATOM 638 C CA . GLU A 1 83 ? -20.778 -2.693 11.796 1.00 47.72 83 GLU A CA 1
ATOM 639 C C . GLU A 1 83 ? -21.250 -4.153 11.798 1.00 47.72 83 GLU A C 1
ATOM 641 O O . GLU A 1 83 ? -22.387 -4.416 11.330 1.00 47.72 83 GLU A O 1
#

Mean predicted aligned error: 13.24 Å